Protein AF-A0A124GT13-F1 (afdb_monomer_lite)

Radius of gyration: 16.04 Å; chains: 1; bounding box: 35×46×39 Å

Organism: Penicillium freii (NCBI:txid48697)

Secondary structure (DSSP, 8-state):
-GGGTTS----TT--TTTTS-SGGGS-BHHHHHHHHHHHHHHHHT---SS------HHHHHHHH---TT-SSTTS-SPPTT----EEEEEETTEEEEEE-HHHHHHTT--SSPPPHHHHHHHHHHHHHHHHHTTSSB-

Sequence (138 aa):
MAEFEKQPVDFTLVEPGWHIKQGKWAPAAGRLLERAQLAREWLSQRPEKEIVVVSHGCFLHFLTDDWVNADNLHVTDWANAEVRSFAFVHEDERPVLCETIESRERRGLEPVALTKEQRLKLQQTKLQTWIEWGVILA

Structure (mmCIF, N/CA/C/O backbone):
data_AF-A0A124GT13-F1
#
_entry.id   AF-A0A124GT13-F1
#
loop_
_atom_site.group_PDB
_atom_site.id
_atom_site.type_symbol
_atom_site.label_atom_id
_atom_site.label_alt_id
_atom_site.label_comp_id
_atom_site.label_asym_id
_atom_site.label_entity_id
_atom_site.label_seq_id
_atom_site.pdbx_PDB_ins_code
_atom_site.Cartn_x
_atom_site.Cartn_y
_atom_site.Cartn_z
_atom_site.occupancy
_atom_site.B_iso_or_equiv
_atom_site.auth_seq_id
_atom_site.auth_comp_id
_atom_site.auth_asym_id
_atom_site.auth_atom_id
_atom_site.pdbx_PDB_model_num
ATOM 1 N N . MET A 1 1 ? 4.584 -21.986 -13.231 1.00 60.53 1 MET A N 1
ATOM 2 C CA . MET A 1 1 ? 3.348 -22.003 -12.416 1.00 60.53 1 MET A CA 1
ATOM 3 C C . MET A 1 1 ? 2.939 -23.399 -11.934 1.00 60.53 1 MET A C 1
ATOM 5 O O . MET A 1 1 ? 2.041 -23.477 -11.112 1.00 60.53 1 MET A O 1
ATOM 9 N N . ALA A 1 2 ? 3.620 -24.480 -12.348 1.00 70.75 2 ALA A N 1
ATOM 10 C CA . ALA A 1 2 ? 3.338 -25.846 -11.877 1.00 70.75 2 ALA A CA 1
ATOM 11 C C . ALA A 1 2 ? 3.481 -26.044 -10.349 1.00 70.75 2 ALA A C 1
ATOM 13 O O . ALA A 1 2 ? 2.826 -26.903 -9.775 1.00 70.75 2 ALA A O 1
ATOM 14 N N . GLU A 1 3 ? 4.297 -25.227 -9.674 1.00 79.94 3 GLU A N 1
ATOM 15 C CA . GLU A 1 3 ? 4.538 -25.305 -8.222 1.00 79.94 3 GLU A CA 1
ATOM 16 C C . GLU A 1 3 ? 3.262 -25.167 -7.367 1.00 79.94 3 GLU A C 1
ATOM 18 O O . GLU A 1 3 ? 3.150 -25.796 -6.316 1.00 79.94 3 GLU A O 1
ATOM 23 N N . PHE A 1 4 ? 2.269 -24.407 -7.842 1.00 85.31 4 PHE A N 1
ATOM 24 C CA . 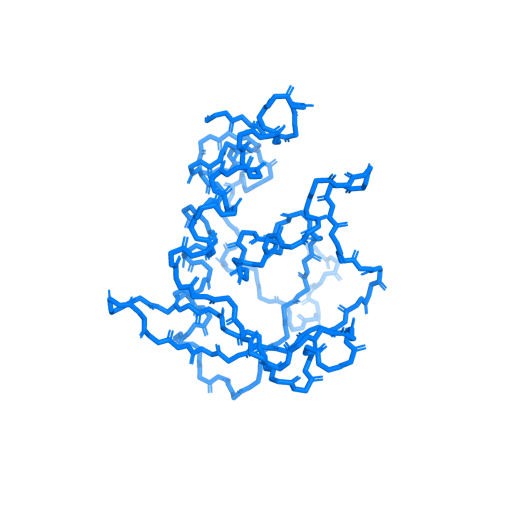PHE A 1 4 ? 1.031 -24.116 -7.108 1.00 85.31 4 PHE A CA 1
ATOM 25 C C . PHE A 1 4 ? -0.205 -24.806 -7.698 1.00 85.31 4 PHE A C 1
ATOM 27 O O . PHE A 1 4 ? -1.316 -24.526 -7.269 1.00 85.31 4 PHE A O 1
ATOM 34 N N . GLU A 1 5 ? -0.039 -25.728 -8.652 1.00 79.25 5 GLU A N 1
ATOM 35 C CA . GLU A 1 5 ? -1.149 -26.338 -9.408 1.00 79.25 5 GLU A CA 1
ATOM 36 C C . GLU A 1 5 ? -2.186 -27.054 -8.520 1.00 79.25 5 GLU A C 1
ATOM 38 O O . GLU A 1 5 ? -3.361 -27.131 -8.864 1.00 79.25 5 GLU A O 1
ATOM 43 N N . LYS A 1 6 ? -1.765 -27.549 -7.349 1.00 88.56 6 LYS A N 1
ATOM 44 C CA . LYS A 1 6 ? -2.633 -28.222 -6.365 1.00 88.56 6 LYS A CA 1
ATOM 45 C C . LYS A 1 6 ? -3.033 -27.336 -5.182 1.00 88.56 6 LYS A C 1
ATOM 47 O O . LYS A 1 6 ? -3.619 -27.834 -4.224 1.00 88.56 6 LYS A O 1
ATOM 52 N N . GLN A 1 7 ? -2.664 -26.060 -5.204 1.00 90.50 7 GLN A N 1
ATOM 53 C CA . GLN A 1 7 ? -2.955 -25.106 -4.139 1.00 90.50 7 GLN A CA 1
ATOM 54 C C . GLN A 1 7 ? -4.086 -24.168 -4.582 1.00 90.50 7 GLN A C 1
ATOM 56 O O . GLN A 1 7 ? -4.234 -23.921 -5.778 1.00 90.50 7 GLN A O 1
ATOM 61 N N . PRO A 1 8 ? -4.887 -23.625 -3.650 1.00 90.50 8 PRO A N 1
ATOM 62 C CA . PRO A 1 8 ? -5.977 -22.706 -3.973 1.00 90.50 8 PRO A CA 1
ATOM 63 C C . PRO A 1 8 ? -5.440 -21.296 -4.286 1.00 90.50 8 PRO A C 1
ATOM 65 O O . PRO A 1 8 ? -5.805 -20.326 -3.629 1.00 90.50 8 PRO A O 1
ATOM 68 N N . VAL A 1 9 ? -4.528 -21.186 -5.256 1.00 89.69 9 VAL A N 1
ATOM 69 C CA . VAL A 1 9 ? -3.929 -19.918 -5.685 1.00 89.69 9 VAL A CA 1
ATOM 70 C C . VAL A 1 9 ? -4.534 -19.512 -7.021 1.00 89.69 9 VAL A C 1
ATOM 72 O O . VAL A 1 9 ? -4.381 -20.207 -8.025 1.00 89.69 9 VAL A O 1
ATOM 75 N N . ASP A 1 10 ? -5.220 -18.374 -7.026 1.00 90.69 10 ASP A N 1
ATOM 76 C CA . ASP A 1 10 ? -5.805 -17.794 -8.228 1.00 90.69 10 ASP A CA 1
ATOM 77 C C . ASP A 1 10 ? -4.810 -16.836 -8.896 1.00 90.69 10 ASP A C 1
ATOM 79 O O . ASP A 1 10 ? -4.386 -15.837 -8.316 1.00 90.69 10 ASP A O 1
ATOM 83 N N . PHE A 1 11 ? -4.441 -17.148 -10.136 1.00 90.06 11 PHE A N 1
ATOM 84 C CA . PHE A 1 11 ? -3.537 -16.340 -10.949 1.00 90.06 11 PHE A CA 1
ATOM 85 C C . PHE A 1 11 ? -4.235 -15.660 -12.131 1.00 90.06 11 PHE A C 1
ATOM 87 O O . PHE A 1 11 ? -3.560 -15.103 -12.994 1.00 90.06 11 PHE A O 1
ATOM 94 N N . THR A 1 12 ? -5.567 -15.696 -12.205 1.00 91.38 12 THR A N 1
ATOM 95 C CA . THR A 1 12 ? -6.340 -15.143 -13.333 1.00 91.38 12 THR A CA 1
ATOM 96 C C . THR A 1 12 ? -6.092 -13.652 -13.568 1.00 91.38 12 THR A C 1
ATOM 98 O O . THR A 1 12 ? -6.201 -13.187 -14.700 1.00 91.38 12 THR A O 1
ATOM 101 N N . LEU A 1 13 ? -5.701 -12.911 -12.527 1.00 90.62 13 LEU A N 1
ATOM 102 C CA . LEU A 1 13 ? -5.368 -11.483 -12.596 1.00 90.62 13 LEU A CA 1
ATOM 103 C C . LEU A 1 13 ? -3.880 -11.202 -12.882 1.00 90.62 13 LEU A C 1
ATOM 105 O O . LEU A 1 13 ? -3.477 -10.043 -12.983 1.00 90.62 13 LEU A O 1
ATOM 109 N N . VAL A 1 14 ? -3.044 -12.237 -13.018 1.00 91.06 14 VAL A N 1
ATOM 110 C CA . VAL A 1 14 ? -1.618 -12.083 -13.333 1.00 91.06 14 VAL A CA 1
ATOM 111 C C . VAL A 1 14 ? -1.438 -11.961 -14.845 1.00 91.06 14 VAL A C 1
ATOM 113 O O . VAL A 1 14 ? -1.295 -12.944 -15.570 1.00 91.06 14 VAL A O 1
ATOM 116 N N . GLU A 1 15 ? -1.438 -10.719 -15.323 1.00 91.44 15 GLU A N 1
ATOM 117 C CA . GLU A 1 15 ? -1.279 -10.388 -16.742 1.00 91.44 15 GLU A CA 1
ATOM 118 C C . GLU A 1 15 ? 0.105 -10.813 -17.291 1.00 91.44 15 GLU A C 1
ATOM 120 O O . GLU A 1 15 ? 1.129 -10.660 -16.609 1.00 91.44 15 GLU A O 1
ATOM 125 N N . PRO A 1 16 ? 0.200 -11.290 -18.548 1.00 93.06 16 PRO A N 1
ATOM 126 C CA . PRO A 1 16 ? 1.488 -11.497 -19.203 1.00 93.06 16 PRO A CA 1
ATOM 127 C C . PRO A 1 16 ? 2.350 -10.228 -19.176 1.00 93.06 16 PRO A C 1
ATOM 129 O O . PRO A 1 16 ? 1.881 -9.127 -19.455 1.00 93.06 16 PRO A O 1
ATOM 132 N N . GLY A 1 17 ? 3.634 -10.380 -18.843 1.00 93.00 17 GLY A N 1
ATOM 133 C CA . GLY A 1 17 ? 4.569 -9.253 -18.776 1.00 93.00 17 GLY A CA 1
ATOM 134 C C . GLY A 1 17 ? 4.473 -8.392 -17.511 1.00 93.00 17 GLY A C 1
ATOM 135 O O . GLY A 1 17 ? 5.175 -7.389 -17.441 1.00 93.00 17 GLY A O 1
ATOM 136 N N . TRP A 1 18 ? 3.697 -8.785 -16.489 1.00 91.81 18 TRP A N 1
ATOM 137 C CA . TRP A 1 18 ? 3.588 -8.054 -15.209 1.00 91.81 18 TRP A CA 1
ATOM 138 C C . TRP A 1 18 ? 4.933 -7.733 -14.529 1.00 91.81 18 TRP A C 1
ATOM 140 O O . TRP A 1 18 ? 5.064 -6.747 -13.808 1.00 91.81 18 TRP A O 1
ATOM 150 N N . HIS A 1 19 ? 5.944 -8.572 -14.760 1.00 91.50 19 HIS A N 1
ATOM 151 C CA . HIS A 1 19 ? 7.285 -8.455 -14.186 1.00 91.50 19 HIS A CA 1
ATOM 152 C C . HIS A 1 19 ? 8.210 -7.521 -14.988 1.00 91.50 19 HIS A C 1
ATOM 154 O O . HIS A 1 19 ? 9.298 -7.175 -14.523 1.00 91.50 19 HIS A O 1
ATOM 160 N N . ILE A 1 20 ? 7.805 -7.107 -16.193 1.00 94.88 20 ILE A N 1
ATOM 161 C CA . ILE A 1 20 ? 8.571 -6.190 -17.037 1.00 94.88 20 ILE A CA 1
ATOM 162 C C . ILE A 1 20 ? 8.305 -4.780 -16.528 1.00 94.88 20 ILE A C 1
ATOM 164 O O . ILE A 1 20 ? 7.211 -4.262 -16.705 1.00 94.88 20 ILE A O 1
ATOM 168 N N . LYS A 1 21 ? 9.305 -4.144 -15.913 1.00 93.44 21 LYS A N 1
ATOM 169 C CA . LYS A 1 21 ? 9.219 -2.825 -15.255 1.00 93.44 21 LYS A CA 1
ATOM 170 C C . LYS A 1 21 ? 9.063 -1.643 -16.235 1.00 93.44 21 LYS A C 1
ATOM 172 O O . LYS A 1 21 ? 9.832 -0.687 -16.192 1.00 93.44 21 LYS A O 1
ATOM 177 N N . GLN A 1 22 ? 8.085 -1.710 -17.133 1.00 94.44 22 GLN A N 1
ATOM 178 C CA . GLN A 1 22 ? 7.773 -0.719 -18.166 1.00 94.44 22 GLN A CA 1
ATOM 179 C C . GLN A 1 22 ? 6.257 -0.481 -18.247 1.00 94.44 22 GLN A C 1
ATOM 181 O O . GLN A 1 22 ? 5.461 -1.279 -17.749 1.00 94.44 22 GLN A O 1
ATOM 186 N N . GLY A 1 23 ? 5.841 0.622 -18.878 1.00 94.25 23 GLY A N 1
ATOM 187 C CA . GLY A 1 23 ? 4.422 0.963 -19.038 1.00 94.25 23 GLY A CA 1
ATOM 188 C C . GLY A 1 23 ? 3.682 1.019 -17.696 1.00 94.25 23 GLY A C 1
ATOM 189 O O . GLY A 1 23 ? 4.140 1.682 -16.766 1.00 94.25 23 GLY A O 1
ATOM 190 N N . LYS A 1 24 ? 2.568 0.280 -17.579 1.00 93.44 24 LYS A N 1
ATOM 191 C CA . LYS A 1 24 ? 1.784 0.116 -16.335 1.00 93.44 24 LYS A CA 1
ATOM 192 C C . LYS A 1 24 ? 2.638 -0.363 -15.155 1.00 93.44 24 LYS A C 1
ATOM 194 O O . LYS A 1 24 ? 2.363 -0.014 -14.013 1.00 93.44 24 LYS A O 1
ATOM 199 N N . TRP A 1 25 ? 3.682 -1.147 -15.415 1.00 94.81 25 TRP A N 1
ATOM 200 C CA . TRP A 1 25 ? 4.514 -1.769 -14.386 1.00 94.81 25 TRP A CA 1
ATOM 201 C C . TRP A 1 25 ? 5.797 -0.989 -14.075 1.00 94.81 25 TRP A C 1
ATOM 203 O O . TRP A 1 25 ? 6.591 -1.432 -13.241 1.00 94.81 25 TRP A O 1
ATOM 213 N N . ALA A 1 26 ? 6.004 0.162 -14.725 1.00 96.31 26 ALA A N 1
ATOM 214 C CA . ALA A 1 26 ? 7.174 1.004 -14.510 1.00 96.31 26 ALA A CA 1
ATOM 215 C C . ALA A 1 26 ? 7.273 1.477 -13.047 1.00 96.31 26 ALA A C 1
ATOM 217 O O . ALA A 1 26 ? 6.250 1.770 -12.422 1.00 96.31 26 ALA A O 1
ATOM 218 N N . PRO A 1 27 ? 8.493 1.612 -12.497 1.00 96.06 27 PRO A N 1
ATOM 219 C CA . PRO A 1 27 ? 8.718 2.116 -11.147 1.00 96.06 27 PRO A CA 1
ATOM 220 C C . PRO A 1 27 ? 8.650 3.653 -11.120 1.00 96.06 27 PRO A C 1
ATOM 222 O O . PRO A 1 27 ? 9.522 4.296 -10.553 1.00 96.06 27 PRO A O 1
ATOM 225 N N . ALA A 1 28 ? 7.653 4.242 -11.781 1.00 97.38 28 ALA A N 1
ATOM 226 C CA . ALA A 1 28 ? 7.429 5.685 -11.827 1.00 97.38 28 ALA A CA 1
ATOM 227 C C . ALA A 1 28 ? 6.374 6.089 -10.796 1.00 97.38 28 ALA A C 1
ATOM 229 O O . ALA A 1 28 ? 5.392 5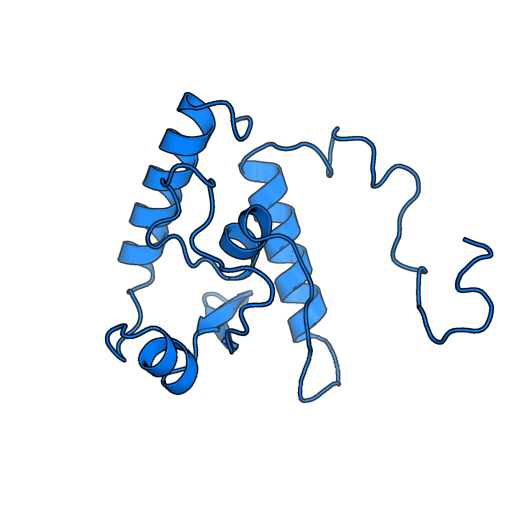.362 -10.622 1.00 97.38 28 ALA A O 1
ATOM 230 N N . ALA A 1 29 ? 6.547 7.239 -10.143 1.00 97.19 29 ALA A N 1
ATOM 231 C CA . ALA A 1 29 ? 5.677 7.717 -9.071 1.00 97.19 29 ALA A CA 1
ATOM 232 C C . ALA A 1 29 ? 4.198 7.697 -9.487 1.00 97.19 29 ALA A C 1
ATOM 234 O O . ALA A 1 29 ? 3.372 7.080 -8.812 1.00 97.19 29 ALA A O 1
ATOM 235 N N . GLY A 1 30 ? 3.879 8.259 -10.659 1.00 97.31 30 GLY A N 1
ATOM 236 C CA . GLY A 1 30 ? 2.513 8.256 -11.191 1.00 97.31 30 GLY A CA 1
ATOM 237 C C . GLY A 1 30 ? 1.940 6.851 -11.416 1.00 97.31 30 GLY A C 1
ATOM 238 O O . GLY A 1 30 ? 0.788 6.592 -11.076 1.00 97.31 30 GLY A O 1
ATOM 239 N N . ARG A 1 31 ? 2.751 5.908 -11.916 1.00 97.56 31 ARG A N 1
ATOM 240 C CA . ARG A 1 31 ? 2.323 4.514 -12.152 1.00 97.56 31 ARG A CA 1
ATOM 241 C C . ARG A 1 31 ? 2.139 3.741 -10.853 1.00 97.56 31 ARG A C 1
ATOM 243 O O . ARG A 1 31 ? 1.214 2.945 -10.732 1.00 97.56 31 ARG A O 1
ATOM 250 N N . LEU A 1 32 ? 2.996 3.980 -9.866 1.00 97.75 32 LEU A N 1
ATOM 251 C CA . LEU A 1 32 ? 2.891 3.379 -8.541 1.00 97.75 32 LEU A CA 1
ATOM 252 C C . LEU A 1 32 ? 1.614 3.835 -7.823 1.00 97.75 32 LEU A C 1
ATOM 254 O O . LEU A 1 32 ? 0.884 2.984 -7.313 1.00 97.75 32 LEU A O 1
ATOM 258 N N . LEU A 1 33 ? 1.312 5.138 -7.861 1.00 97.50 33 LEU A N 1
ATOM 259 C CA . LEU A 1 33 ? 0.076 5.712 -7.320 1.00 97.50 33 LEU A CA 1
ATOM 260 C C . LEU A 1 33 ? -1.173 5.160 -8.025 1.00 97.50 33 LEU A C 1
ATOM 262 O O . LEU A 1 33 ? -2.122 4.754 -7.357 1.00 97.50 33 LEU A O 1
ATOM 266 N N . GLU A 1 34 ? -1.155 5.084 -9.358 1.00 97.25 34 GLU A N 1
ATOM 267 C CA . GLU A 1 34 ? -2.250 4.525 -10.164 1.00 97.25 34 GLU A CA 1
ATOM 268 C C . GLU A 1 34 ? -2.527 3.059 -9.797 1.00 97.25 34 GLU A C 1
ATOM 270 O O . GLU A 1 34 ? -3.665 2.687 -9.512 1.00 97.25 34 GLU A O 1
ATOM 275 N N . ARG A 1 35 ? -1.486 2.221 -9.713 1.00 96.88 35 ARG A N 1
ATOM 276 C CA . ARG A 1 35 ? -1.642 0.813 -9.315 1.00 96.88 35 ARG A CA 1
ATOM 277 C C . ARG A 1 35 ? -2.145 0.656 -7.886 1.00 96.88 35 ARG A C 1
ATOM 279 O O . ARG A 1 35 ? -2.940 -0.240 -7.629 1.00 96.88 35 ARG A O 1
ATOM 286 N N . ALA A 1 36 ? -1.679 1.491 -6.960 1.00 97.81 36 ALA A N 1
ATOM 287 C CA . ALA A 1 36 ? -2.156 1.462 -5.584 1.00 97.81 36 ALA A CA 1
ATOM 288 C C . ALA A 1 36 ? -3.640 1.841 -5.488 1.00 97.81 36 ALA A C 1
ATOM 290 O O . ALA A 1 36 ? -4.381 1.212 -4.736 1.00 97.81 36 ALA A O 1
ATOM 291 N N . GLN A 1 37 ? -4.088 2.809 -6.292 1.00 96.94 37 GLN A N 1
ATOM 292 C CA . GLN A 1 37 ? -5.500 3.166 -6.392 1.00 96.94 37 GLN A CA 1
ATOM 293 C C . GLN A 1 37 ? -6.343 2.010 -6.943 1.00 96.94 37 GLN A C 1
ATOM 295 O O . GLN A 1 37 ? -7.317 1.622 -6.303 1.00 96.94 37 GLN A O 1
ATOM 300 N N . LEU A 1 38 ? -5.928 1.407 -8.062 1.00 96.38 38 LEU A N 1
ATOM 301 C CA . LEU A 1 38 ? -6.612 0.244 -8.641 1.00 96.38 38 LEU A CA 1
ATOM 302 C C . LEU A 1 38 ? -6.675 -0.934 -7.657 1.00 96.38 38 LEU A C 1
ATOM 304 O O . LEU A 1 38 ? -7.688 -1.624 -7.574 1.00 96.38 38 LEU A O 1
ATOM 308 N N . ALA A 1 39 ? -5.608 -1.156 -6.885 1.00 97.06 39 ALA A N 1
ATOM 309 C CA . ALA A 1 39 ? -5.584 -2.186 -5.855 1.00 97.06 39 ALA A CA 1
ATOM 310 C C . ALA A 1 39 ? -6.595 -1.897 -4.734 1.00 97.06 39 ALA A C 1
ATOM 312 O O . ALA A 1 39 ? -7.327 -2.804 -4.346 1.00 97.06 39 ALA A O 1
ATOM 313 N N . ARG A 1 40 ? -6.684 -0.653 -4.240 1.00 97.94 40 ARG A N 1
ATOM 314 C CA . ARG A 1 40 ? -7.697 -0.268 -3.239 1.00 97.94 40 ARG A CA 1
ATOM 315 C C . ARG A 1 40 ? -9.118 -0.447 -3.761 1.00 97.94 40 ARG A C 1
ATOM 317 O O . ARG A 1 40 ? -9.948 -0.978 -3.034 1.00 97.94 40 ARG A O 1
ATOM 324 N N . GLU A 1 41 ? -9.380 -0.055 -5.006 1.00 96.88 41 GLU A N 1
ATOM 325 C CA . GLU A 1 41 ? -10.686 -0.227 -5.658 1.00 96.88 41 GLU A CA 1
ATOM 326 C C . GLU A 1 41 ? -11.072 -1.697 -5.802 1.00 96.88 41 GLU A C 1
ATOM 328 O O . GLU A 1 41 ? -12.199 -2.079 -5.492 1.00 96.88 41 GLU A O 1
ATOM 333 N N . TRP A 1 42 ? -10.133 -2.542 -6.228 1.00 96.88 42 TRP A N 1
ATOM 334 C CA . TRP A 1 42 ? -10.380 -3.975 -6.328 1.00 96.88 42 TRP A CA 1
ATOM 335 C C . TRP A 1 42 ? -10.617 -4.606 -4.951 1.00 96.88 42 TRP A C 1
ATOM 337 O O . TRP A 1 42 ? -11.562 -5.377 -4.784 1.00 96.88 42 TRP A O 1
ATOM 347 N N . LEU A 1 43 ? -9.796 -4.254 -3.954 1.00 97.38 43 LEU A N 1
ATOM 348 C CA . LEU A 1 43 ? -9.921 -4.767 -2.590 1.00 97.38 43 LEU A CA 1
ATOM 349 C C . LEU A 1 43 ? -11.231 -4.321 -1.924 1.00 97.38 43 LEU A C 1
ATOM 351 O O . LEU A 1 43 ? -11.841 -5.117 -1.221 1.00 97.38 43 LEU A O 1
ATOM 355 N N . SER A 1 44 ? -11.704 -3.094 -2.159 1.00 96.56 44 SER A N 1
ATOM 356 C CA . SER A 1 44 ? -12.948 -2.601 -1.550 1.00 96.56 44 SER A CA 1
ATOM 357 C C . SER A 1 44 ? -14.212 -3.251 -2.124 1.00 96.56 44 SER A C 1
ATOM 359 O O . SER A 1 44 ? -15.277 -3.149 -1.525 1.00 96.56 44 SER A O 1
ATOM 361 N N . GLN A 1 45 ? -14.119 -3.889 -3.295 1.00 96.25 45 GLN A N 1
ATOM 362 C CA . GLN A 1 45 ? -15.229 -4.596 -3.951 1.00 96.25 45 GLN A CA 1
ATOM 363 C C . GLN A 1 45 ? -15.306 -6.078 -3.562 1.00 96.25 45 GLN A C 1
ATOM 365 O O . GLN A 1 45 ? -16.196 -6.806 -4.008 1.00 96.25 45 GLN A O 1
ATOM 370 N N . ARG A 1 46 ? -14.354 -6.551 -2.757 1.00 96.75 46 ARG A N 1
ATOM 371 C CA . ARG A 1 46 ? -14.287 -7.935 -2.307 1.00 96.75 46 ARG A CA 1
ATOM 372 C C . ARG A 1 46 ? -15.427 -8.261 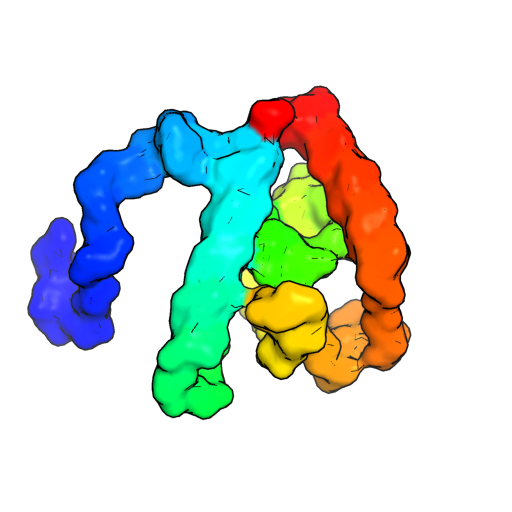-1.332 1.00 96.75 46 ARG A C 1
ATOM 374 O O . ARG A 1 46 ? -15.716 -7.459 -0.449 1.00 96.75 46 ARG A O 1
ATOM 381 N N . PRO A 1 47 ? -16.084 -9.430 -1.460 1.00 96.56 47 PRO A N 1
ATOM 382 C CA . PRO A 1 47 ? -17.118 -9.857 -0.516 1.00 96.56 47 PRO A CA 1
ATOM 383 C C . PRO A 1 47 ? -16.557 -10.319 0.839 1.00 96.56 47 PRO A C 1
ATOM 385 O O . PRO A 1 47 ? -17.321 -10.521 1.785 1.00 96.56 47 PRO A O 1
ATOM 388 N N . GLU A 1 48 ? -15.248 -10.557 0.935 1.00 97.31 48 GLU A N 1
ATOM 389 C CA . GLU A 1 48 ? -14.588 -10.991 2.161 1.00 97.31 48 GLU A CA 1
ATOM 390 C C . GLU A 1 48 ? -14.636 -9.908 3.251 1.00 97.31 48 GLU A C 1
ATOM 392 O O . GLU A 1 48 ? -14.380 -8.735 2.998 1.00 97.31 48 GLU A O 1
ATOM 397 N N . LYS A 1 49 ? -14.928 -10.314 4.495 1.00 95.75 49 LYS A N 1
ATOM 398 C CA . LYS A 1 49 ? -14.971 -9.395 5.649 1.00 95.75 49 LYS A CA 1
ATOM 399 C C . LYS A 1 49 ? -13.588 -8.896 6.066 1.00 95.75 49 LYS A C 1
ATOM 401 O O . LYS A 1 49 ? -13.452 -7.759 6.489 1.00 95.75 49 LYS A O 1
ATOM 406 N N . GLU A 1 50 ? -12.598 -9.777 5.975 1.00 96.94 50 GLU A N 1
ATOM 407 C CA . GLU A 1 50 ? -11.214 -9.545 6.379 1.00 96.94 50 GLU A CA 1
ATOM 408 C C . GLU A 1 50 ? -10.317 -9.996 5.230 1.00 96.94 50 GLU A C 1
ATOM 410 O O . GLU A 1 50 ? -10.479 -11.105 4.712 1.00 96.94 50 GLU A O 1
ATOM 415 N N . ILE A 1 51 ? -9.381 -9.139 4.824 1.00 97.75 51 ILE A N 1
ATOM 416 C CA . ILE A 1 51 ? -8.481 -9.398 3.700 1.00 97.75 51 ILE A CA 1
ATOM 417 C C . ILE A 1 51 ? -7.049 -9.207 4.179 1.00 97.75 51 ILE A C 1
ATOM 419 O O . ILE A 1 51 ? -6.681 -8.140 4.667 1.00 97.75 51 ILE A O 1
ATOM 423 N N . VAL A 1 52 ? -6.223 -10.236 3.999 1.00 97.56 52 VAL A N 1
ATOM 424 C CA . VAL A 1 52 ? -4.789 -10.162 4.287 1.00 97.56 52 VAL A CA 1
ATOM 425 C C . VAL A 1 52 ? -4.045 -9.863 2.994 1.00 97.56 52 VAL A C 1
ATOM 427 O O . VAL A 1 52 ? -4.111 -10.633 2.037 1.00 97.56 52 VAL A O 1
ATOM 430 N N . VAL A 1 53 ? -3.310 -8.754 2.978 1.00 97.62 53 VAL A N 1
ATOM 431 C CA . VAL A 1 53 ? -2.447 -8.368 1.859 1.00 97.62 53 VAL A CA 1
ATOM 432 C C . VAL A 1 53 ? -0.994 -8.556 2.272 1.00 97.62 53 VAL A C 1
ATOM 434 O O . VAL A 1 53 ? -0.525 -7.922 3.213 1.00 97.62 53 VAL A O 1
ATOM 437 N N . VAL A 1 54 ? -0.270 -9.406 1.546 1.00 97.06 54 VAL A N 1
ATOM 438 C CA . VAL A 1 54 ? 1.173 -9.607 1.728 1.00 97.06 54 VAL A CA 1
ATOM 439 C C . VAL A 1 54 ? 1.903 -8.892 0.600 1.00 97.06 54 VAL A C 1
ATOM 441 O O . VAL A 1 54 ? 1.652 -9.154 -0.575 1.00 97.06 54 VAL A O 1
ATOM 444 N N . SER A 1 55 ? 2.785 -7.958 0.947 1.00 96.19 55 SER A N 1
ATOM 445 C CA . SER A 1 55 ? 3.492 -7.122 -0.024 1.00 96.19 55 SER A CA 1
ATOM 446 C C . SER A 1 55 ? 4.835 -6.642 0.533 1.00 96.19 55 SER A C 1
ATOM 448 O O . SER A 1 55 ? 5.206 -6.952 1.663 1.00 96.19 55 SER A O 1
ATOM 450 N N . HIS A 1 56 ? 5.577 -5.885 -0.270 1.00 94.50 56 HIS A N 1
ATOM 451 C CA . HIS A 1 56 ? 6.831 -5.259 0.133 1.00 94.50 56 HIS A CA 1
ATOM 452 C C . HIS A 1 56 ? 6.594 -3.872 0.736 1.00 94.50 56 HIS A C 1
ATOM 454 O O . HIS A 1 56 ? 5.785 -3.100 0.215 1.00 94.50 56 HIS A O 1
ATOM 460 N N . GLY A 1 57 ? 7.373 -3.526 1.765 1.00 94.38 57 GLY A N 1
ATOM 461 C CA . GLY A 1 57 ? 7.264 -2.260 2.500 1.00 94.38 57 GLY A CA 1
ATOM 462 C C . GLY A 1 57 ? 7.235 -1.017 1.607 1.00 94.38 57 GLY A C 1
ATOM 463 O O . GLY A 1 57 ? 6.353 -0.174 1.755 1.00 94.38 57 GLY A O 1
ATOM 464 N N . CYS A 1 58 ? 8.106 -0.941 0.593 1.00 94.06 58 CYS A N 1
ATOM 465 C CA . CYS A 1 58 ? 8.124 0.203 -0.324 1.00 94.06 58 CYS A CA 1
ATOM 466 C C . CYS A 1 58 ? 6.790 0.399 -1.064 1.00 94.06 58 CYS A C 1
ATOM 468 O O . CYS A 1 58 ? 6.352 1.531 -1.234 1.00 94.06 58 CYS A O 1
ATOM 470 N N . PHE A 1 59 ? 6.131 -0.682 -1.506 1.00 96.38 59 PHE A N 1
ATOM 471 C CA . PHE A 1 59 ? 4.837 -0.570 -2.191 1.00 96.38 59 PHE A CA 1
ATOM 472 C C . PHE A 1 59 ? 3.684 -0.341 -1.208 1.00 96.38 59 PHE A C 1
ATOM 474 O O . PHE A 1 59 ? 2.716 0.332 -1.560 1.00 96.38 59 PHE A O 1
ATOM 481 N N . LEU A 1 60 ? 3.793 -0.854 0.022 1.00 97.31 60 LEU A N 1
ATOM 482 C CA . LEU A 1 60 ? 2.783 -0.642 1.059 1.00 97.31 60 LEU A CA 1
ATOM 483 C C . LEU A 1 60 ? 2.562 0.848 1.346 1.00 97.31 60 LEU A C 1
ATOM 485 O O . LEU A 1 60 ? 1.410 1.235 1.484 1.00 97.31 60 LEU A O 1
ATOM 489 N N . HIS A 1 61 ? 3.598 1.694 1.298 1.00 96.94 61 HIS A N 1
ATOM 490 C CA . HIS A 1 61 ? 3.438 3.154 1.415 1.00 96.94 61 HIS A CA 1
ATOM 491 C C . HIS A 1 61 ? 2.469 3.741 0.372 1.00 96.94 61 HIS A C 1
ATOM 493 O O . HIS A 1 61 ? 1.615 4.557 0.707 1.00 96.94 61 HIS A O 1
ATOM 499 N N . PHE A 1 62 ? 2.523 3.277 -0.882 1.00 97.44 62 PHE A N 1
ATOM 500 C CA . PHE A 1 62 ? 1.568 3.702 -1.911 1.00 97.44 62 PHE A CA 1
ATOM 501 C C . PHE A 1 62 ? 0.168 3.132 -1.667 1.00 97.44 62 PHE A C 1
ATOM 503 O O . PHE A 1 62 ? -0.829 3.823 -1.892 1.00 97.44 62 PHE A O 1
ATOM 510 N N . LEU A 1 63 ? 0.083 1.866 -1.242 1.00 97.94 63 LEU A N 1
ATOM 511 C CA . LEU A 1 63 ? -1.186 1.175 -1.015 1.00 97.94 63 LEU A CA 1
ATOM 512 C C . LEU A 1 63 ? -1.966 1.791 0.151 1.00 97.94 63 LEU A C 1
ATOM 514 O O . LEU A 1 63 ? -3.166 2.028 0.011 1.00 97.94 63 LEU A O 1
ATOM 518 N N . THR A 1 64 ? -1.295 2.062 1.268 1.00 96.44 64 THR A N 1
ATOM 519 C CA . THR A 1 64 ? -1.918 2.530 2.512 1.00 96.44 64 THR A CA 1
ATOM 520 C C . THR A 1 64 ? -1.910 4.046 2.666 1.00 96.44 64 THR A C 1
ATOM 522 O O . THR A 1 64 ? -2.548 4.549 3.583 1.00 96.44 64 THR A O 1
ATOM 525 N N . ASP A 1 65 ? -1.190 4.766 1.800 1.00 95.12 65 ASP A N 1
ATOM 526 C CA . ASP A 1 65 ? -0.938 6.211 1.910 1.00 95.12 65 ASP A CA 1
ATOM 527 C C . ASP A 1 65 ? -0.332 6.636 3.266 1.00 95.12 65 ASP A C 1
ATOM 529 O O . ASP A 1 65 ? -0.477 7.772 3.720 1.00 95.12 65 ASP A O 1
ATOM 533 N N . ASP A 1 66 ? 0.369 5.709 3.927 1.00 93.62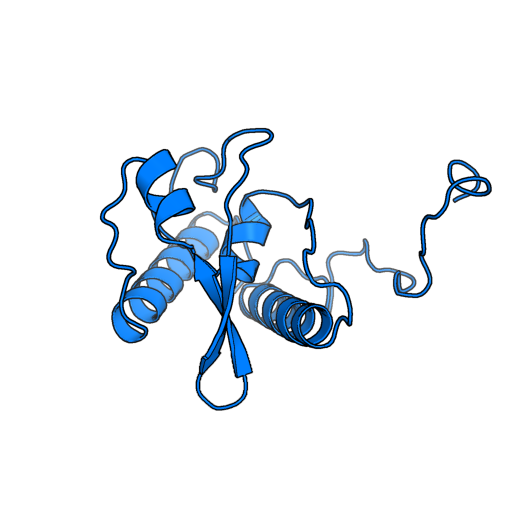 66 ASP A N 1
ATOM 534 C CA . ASP A 1 66 ? 1.152 5.986 5.130 1.00 93.62 66 ASP A CA 1
ATOM 535 C C . ASP A 1 66 ? 2.581 6.295 4.697 1.00 93.62 66 ASP A C 1
ATOM 537 O O . ASP A 1 66 ? 3.300 5.393 4.289 1.00 93.62 66 ASP A O 1
ATOM 541 N N . TRP A 1 67 ? 2.995 7.557 4.772 1.00 93.75 67 TRP A N 1
ATOM 542 C CA . TRP A 1 67 ? 4.332 8.017 4.370 1.00 93.75 67 TRP A CA 1
ATOM 543 C C . TRP A 1 67 ? 5.220 8.399 5.557 1.00 93.75 67 TRP A C 1
ATOM 545 O O . TRP A 1 67 ? 6.293 8.987 5.380 1.00 93.75 67 TRP A O 1
ATOM 555 N N . VAL A 1 68 ? 4.773 8.098 6.779 1.00 88.81 68 VAL A N 1
ATOM 556 C CA . VAL A 1 68 ? 5.542 8.377 7.992 1.00 88.81 68 VAL A CA 1
ATOM 557 C C . VAL A 1 68 ? 6.851 7.583 7.939 1.00 88.81 68 VAL A C 1
ATOM 559 O O . VAL A 1 68 ? 6.851 6.392 7.643 1.00 88.81 68 VAL A O 1
ATOM 562 N N . ASN A 1 69 ? 7.974 8.275 8.162 1.00 87.06 69 ASN A N 1
ATOM 563 C CA . ASN A 1 69 ? 9.339 7.728 8.144 1.00 87.06 69 ASN A CA 1
ATOM 564 C C . ASN A 1 69 ? 9.748 6.977 6.857 1.00 87.06 69 ASN A C 1
ATOM 566 O O . ASN A 1 69 ? 10.681 6.175 6.886 1.00 87.06 69 ASN A O 1
ATOM 570 N N . ALA A 1 70 ? 9.089 7.229 5.721 1.00 87.69 70 ALA A N 1
ATOM 571 C CA . ALA A 1 70 ? 9.387 6.551 4.454 1.00 87.69 70 ALA A CA 1
ATOM 572 C C . ALA A 1 70 ? 10.758 6.933 3.842 1.00 87.69 70 ALA A C 1
ATOM 574 O O . ALA A 1 70 ? 11.244 6.278 2.925 1.00 87.69 70 ALA A O 1
ATOM 575 N N . ASP A 1 71 ? 11.404 7.984 4.336 1.00 84.44 71 ASP A N 1
ATOM 576 C CA . ASP A 1 71 ? 12.720 8.498 3.936 1.00 84.44 71 ASP A CA 1
ATOM 577 C C . ASP A 1 71 ? 13.842 8.017 4.869 1.00 84.44 71 ASP A C 1
ATOM 579 O O . ASP A 1 71 ? 14.663 8.796 5.351 1.00 84.44 71 ASP A O 1
ATOM 583 N N . ASN A 1 72 ? 13.883 6.713 5.130 1.00 87.12 72 ASN A N 1
ATOM 584 C CA . ASN A 1 72 ? 14.964 6.080 5.883 1.00 87.12 72 ASN A CA 1
ATOM 585 C C . ASN A 1 72 ? 15.891 5.251 4.971 1.00 87.12 72 ASN A C 1
ATOM 587 O O . ASN A 1 72 ? 15.615 5.055 3.788 1.00 87.12 72 ASN A O 1
ATOM 591 N N . LEU A 1 73 ? 16.988 4.734 5.536 1.00 80.56 73 LEU A N 1
ATOM 592 C CA . LEU A 1 73 ? 18.001 3.930 4.828 1.00 80.56 73 LEU A CA 1
ATOM 593 C C . LEU A 1 73 ? 17.442 2.674 4.138 1.00 80.56 73 LEU A C 1
ATOM 595 O O . LEU A 1 73 ? 18.038 2.179 3.185 1.00 80.56 73 LEU A O 1
ATOM 599 N N . HIS A 1 74 ? 16.321 2.147 4.623 1.00 84.56 74 HIS A N 1
ATOM 600 C CA . HIS A 1 74 ? 15.648 0.969 4.079 1.00 84.56 74 HIS A CA 1
ATOM 601 C C . HIS A 1 74 ? 14.519 1.326 3.112 1.00 84.56 74 HIS A C 1
ATOM 603 O O . HIS A 1 74 ? 13.913 0.424 2.536 1.00 84.56 74 HIS A O 1
ATOM 609 N N . VAL A 1 75 ? 14.244 2.623 2.913 1.00 88.31 75 VAL A N 1
ATOM 610 C CA . VAL A 1 75 ? 13.200 3.121 2.008 1.00 88.31 75 VAL A CA 1
ATOM 611 C C . VAL A 1 75 ? 11.817 2.562 2.385 1.00 88.31 75 VAL A C 1
ATOM 613 O O . VAL A 1 75 ? 10.925 2.390 1.553 1.00 88.31 75 VAL A O 1
ATOM 616 N N . THR A 1 76 ? 11.646 2.212 3.664 1.00 92.06 76 THR A N 1
ATOM 617 C CA . THR A 1 76 ? 10.370 1.788 4.230 1.00 92.06 76 THR A CA 1
ATOM 618 C C . THR A 1 76 ? 10.381 1.788 5.755 1.00 92.06 76 THR A C 1
ATOM 620 O O . THR A 1 76 ? 11.379 1.423 6.369 1.00 92.06 76 THR A O 1
ATOM 623 N N . ASP A 1 77 ? 9.267 2.181 6.372 1.00 92.38 77 ASP A N 1
ATOM 624 C CA . ASP A 1 77 ? 9.042 2.095 7.829 1.00 92.38 77 ASP A CA 1
ATOM 625 C C . ASP A 1 77 ? 8.443 0.740 8.256 1.00 92.38 77 ASP A C 1
ATOM 627 O O . ASP A 1 77 ? 8.159 0.527 9.428 1.00 92.38 77 ASP A O 1
ATOM 631 N N . TRP A 1 78 ? 8.212 -0.179 7.315 1.00 94.25 78 TRP A N 1
ATOM 632 C CA . TRP A 1 78 ? 7.649 -1.493 7.617 1.00 94.25 78 TRP A CA 1
ATOM 633 C C . TRP A 1 78 ? 8.732 -2.474 8.069 1.00 94.25 78 TRP A C 1
ATOM 635 O O . TRP A 1 78 ? 9.682 -2.744 7.328 1.00 94.25 78 TRP A O 1
ATOM 645 N N . ALA A 1 79 ? 8.570 -3.060 9.255 1.00 93.31 79 ALA A N 1
ATOM 646 C CA . ALA A 1 79 ? 9.434 -4.143 9.715 1.00 93.31 79 ALA A CA 1
ATOM 647 C C . ALA A 1 79 ? 9.124 -5.465 8.981 1.00 93.31 79 ALA A C 1
ATOM 649 O O . ALA A 1 79 ? 8.058 -5.660 8.389 1.00 93.31 79 ALA A O 1
ATOM 650 N N . ASN A 1 80 ? 10.071 -6.407 9.009 1.00 93.56 80 ASN A N 1
ATOM 651 C CA . ASN A 1 80 ? 9.865 -7.727 8.410 1.00 93.56 80 ASN A CA 1
ATOM 652 C C . ASN A 1 80 ? 8.692 -8.445 9.099 1.00 93.56 80 ASN A C 1
ATOM 654 O O . ASN A 1 80 ? 8.681 -8.561 10.323 1.00 93.56 80 ASN A O 1
ATOM 658 N N . ALA A 1 81 ? 7.728 -8.917 8.301 1.00 94.25 81 ALA A N 1
ATOM 659 C CA . ALA A 1 81 ? 6.502 -9.563 8.772 1.00 94.25 81 ALA A CA 1
ATOM 660 C C . ALA A 1 81 ? 5.664 -8.708 9.749 1.00 94.25 81 ALA A C 1
ATOM 662 O O . ALA A 1 81 ? 4.887 -9.249 10.537 1.00 94.25 81 ALA A O 1
ATOM 663 N N . GLU A 1 82 ? 5.799 -7.378 9.697 1.00 95.50 82 GLU A N 1
ATOM 664 C CA . GLU A 1 82 ? 4.945 -6.472 10.463 1.00 95.50 82 GLU A CA 1
ATOM 665 C C . GLU A 1 82 ? 3.490 -6.556 9.988 1.00 95.50 82 GLU A C 1
ATOM 667 O O . GLU A 1 82 ? 3.207 -6.592 8.788 1.00 95.50 82 GLU A O 1
ATOM 672 N N . VAL A 1 83 ? 2.558 -6.540 10.943 1.00 96.12 83 VAL A N 1
ATOM 673 C CA . VAL A 1 83 ? 1.120 -6.513 10.675 1.00 96.12 83 VAL A CA 1
ATOM 674 C C . VAL A 1 83 ? 0.549 -5.172 11.111 1.00 96.12 83 VAL A C 1
ATOM 676 O O . VAL A 1 83 ? 0.567 -4.828 12.295 1.00 96.12 83 VAL A O 1
ATOM 679 N N . ARG A 1 84 ? -0.034 -4.456 10.151 1.00 96.94 84 ARG A N 1
ATOM 680 C CA . ARG A 1 84 ? -0.844 -3.258 10.382 1.00 96.94 84 ARG A CA 1
ATOM 681 C C . ARG A 1 84 ? -2.269 -3.508 9.905 1.00 96.94 84 ARG A C 1
ATOM 683 O O . ARG A 1 84 ? -2.480 -4.249 8.945 1.00 96.94 84 ARG A O 1
ATOM 690 N N . SER A 1 85 ? -3.237 -2.906 10.583 1.00 97.19 85 SER A N 1
ATOM 691 C CA . SER A 1 85 ? -4.666 -3.081 10.296 1.00 97.19 85 SER A CA 1
ATOM 692 C C . SER A 1 85 ? -5.241 -1.788 9.731 1.00 97.19 85 SER A C 1
ATOM 694 O O . SER A 1 85 ? -4.950 -0.710 10.244 1.00 97.19 85 SER A O 1
ATOM 696 N N . PHE A 1 86 ? -6.073 -1.894 8.695 1.00 97.31 86 PHE A N 1
ATOM 697 C CA . PHE A 1 86 ? -6.696 -0.751 8.029 1.00 97.31 86 PHE A CA 1
ATOM 698 C C . PHE A 1 86 ? -8.180 -1.010 7.801 1.00 97.31 86 PHE A C 1
ATOM 700 O O . PHE A 1 86 ? -8.580 -2.139 7.527 1.00 97.31 86 PHE A O 1
ATOM 707 N N . ALA A 1 87 ? -8.976 0.051 7.858 1.00 96.38 87 ALA A N 1
ATOM 708 C CA . ALA A 1 87 ? -10.369 0.054 7.445 1.00 96.38 87 ALA A CA 1
ATOM 709 C C . ALA A 1 87 ? -10.527 0.815 6.124 1.00 96.38 87 ALA A C 1
ATOM 711 O O . ALA A 1 87 ? -9.856 1.827 5.892 1.00 96.38 87 ALA A O 1
ATOM 712 N N . PHE A 1 88 ? -11.443 0.351 5.273 1.00 96.06 88 PHE A N 1
ATOM 713 C CA . PHE A 1 88 ? -11.864 1.115 4.104 1.00 96.06 88 PHE A CA 1
ATOM 714 C C . PHE A 1 88 ? -12.720 2.302 4.528 1.00 96.06 88 PHE A C 1
ATOM 716 O O . PHE A 1 88 ? -13.685 2.164 5.279 1.00 96.06 88 PHE A O 1
ATOM 723 N N . VAL A 1 89 ? -12.388 3.465 3.988 1.00 93.19 89 VAL A N 1
ATOM 724 C CA . VAL A 1 89 ? -13.167 4.698 4.110 1.00 93.19 89 VAL A CA 1
ATOM 725 C C . VAL A 1 89 ? -13.360 5.264 2.708 1.00 93.19 89 VAL A C 1
ATOM 727 O O . VAL A 1 89 ? -12.575 4.959 1.814 1.00 93.19 89 VAL A O 1
ATOM 730 N N . HIS A 1 90 ? -14.404 6.059 2.487 1.00 89.38 90 HIS A N 1
ATOM 731 C CA . HIS A 1 90 ? -14.640 6.687 1.188 1.00 89.38 90 HIS A CA 1
ATOM 732 C C . HIS A 1 90 ? -14.305 8.175 1.271 1.00 89.38 90 HIS A C 1
ATOM 734 O O . HIS A 1 90 ? -14.892 8.904 2.068 1.00 89.38 90 HIS A O 1
ATOM 740 N N . GLU A 1 91 ? -13.361 8.615 0.443 1.00 88.25 91 GLU A N 1
ATOM 741 C CA . GLU A 1 91 ? -13.028 10.024 0.240 1.00 88.25 91 GLU A CA 1
ATOM 742 C C . GLU A 1 91 ? -13.253 10.362 -1.233 1.00 88.25 91 GLU A C 1
ATOM 744 O O . GLU A 1 91 ? -12.668 9.723 -2.104 1.00 88.25 91 GLU A O 1
ATOM 749 N N . ASP A 1 92 ? -14.101 11.353 -1.520 1.00 87.75 92 ASP A N 1
ATOM 750 C CA . ASP A 1 92 ? -14.469 11.751 -2.889 1.00 87.75 92 ASP A CA 1
ATOM 751 C C . ASP A 1 92 ? -14.891 10.554 -3.774 1.00 87.75 92 ASP A C 1
ATOM 753 O O . ASP A 1 92 ? -14.403 10.393 -4.893 1.00 87.75 92 ASP A O 1
ATOM 757 N N . GLU A 1 93 ? -15.761 9.679 -3.251 1.00 87.56 93 GLU A N 1
ATOM 758 C CA . GLU A 1 93 ? -16.232 8.440 -3.907 1.00 87.56 93 GLU A CA 1
ATOM 759 C C . GLU A 1 93 ? -15.141 7.387 -4.184 1.00 87.56 93 GLU A C 1
ATOM 761 O O . GLU A 1 93 ? -15.386 6.395 -4.871 1.00 87.56 93 GLU A O 1
ATOM 766 N N . ARG A 1 94 ? -13.928 7.563 -3.645 1.00 91.50 94 ARG A N 1
ATOM 767 C CA . ARG A 1 94 ? -12.823 6.612 -3.806 1.00 91.50 94 ARG A CA 1
ATOM 768 C C . ARG A 1 94 ? -12.497 5.903 -2.494 1.00 91.50 94 ARG A C 1
ATOM 770 O O . ARG A 1 94 ? -12.428 6.557 -1.450 1.00 91.50 94 ARG A O 1
ATOM 777 N N . PRO A 1 95 ? -12.234 4.585 -2.530 1.00 95.38 95 PRO A N 1
ATOM 778 C CA . PRO A 1 95 ? -11.813 3.853 -1.350 1.00 95.38 95 PRO A CA 1
ATOM 779 C C . PRO A 1 95 ? -10.386 4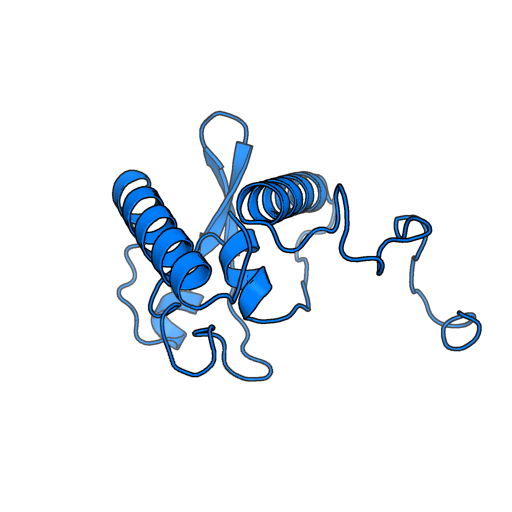.250 -0.963 1.00 95.38 95 PRO A C 1
ATOM 781 O O . PRO A 1 95 ? -9.443 4.157 -1.756 1.00 95.38 95 PRO A O 1
ATOM 784 N N . VAL A 1 96 ? -10.232 4.657 0.290 1.00 95.44 96 VAL A N 1
ATOM 785 C CA . VAL A 1 96 ? -8.955 4.902 0.956 1.00 95.44 96 VAL A CA 1
ATOM 786 C C . VAL A 1 96 ? -8.798 3.937 2.127 1.00 95.44 96 VAL A C 1
ATOM 788 O O . VAL A 1 96 ? -9.783 3.439 2.673 1.00 95.44 96 VAL A O 1
ATOM 791 N N . LEU A 1 97 ? -7.554 3.669 2.514 1.00 96.31 97 LEU A N 1
ATOM 792 C CA . LEU A 1 97 ? -7.239 2.873 3.696 1.00 96.31 97 LEU A CA 1
ATOM 793 C C . LEU A 1 97 ? -6.899 3.816 4.848 1.00 96.31 97 LEU A C 1
ATOM 795 O O . LEU A 1 97 ? -5.994 4.638 4.733 1.00 96.31 97 LEU A O 1
ATOM 799 N N . CYS A 1 98 ? -7.619 3.694 5.957 1.00 95.19 98 CYS A N 1
ATOM 800 C CA . CYS A 1 98 ? -7.297 4.388 7.198 1.00 95.19 98 CYS A CA 1
ATOM 801 C C . CYS A 1 98 ? -6.797 3.364 8.213 1.00 95.19 98 CYS A C 1
ATOM 803 O O . CYS A 1 98 ? -7.481 2.377 8.480 1.00 95.19 98 CYS A O 1
ATOM 805 N N . GLU A 1 99 ? -5.591 3.568 8.741 1.00 96.06 99 GLU A N 1
ATOM 806 C CA . GLU A 1 99 ? -5.029 2.677 9.755 1.00 96.06 99 GLU A CA 1
ATOM 807 C C . GLU A 1 99 ? -5.904 2.701 11.013 1.00 96.06 99 GLU A C 1
ATOM 809 O O . GLU A 1 99 ? -6.312 3.773 11.467 1.00 96.06 99 GLU A O 1
ATOM 814 N N . THR A 1 100 ? -6.203 1.530 11.579 1.00 95.62 100 THR A N 1
ATOM 815 C CA . THR A 1 100 ? -7.036 1.462 12.784 1.00 95.62 100 THR A CA 1
ATOM 816 C C . THR A 1 100 ? -6.285 1.994 14.001 1.00 95.62 100 THR A C 1
ATOM 818 O O . THR A 1 100 ? -5.053 1.939 14.068 1.00 95.62 100 THR A O 1
ATOM 821 N N . ILE A 1 101 ? -7.031 2.479 14.995 1.00 95.06 101 ILE A N 1
ATOM 822 C CA . ILE A 1 101 ? -6.463 3.012 16.240 1.00 95.06 101 ILE A CA 1
ATOM 823 C C . ILE A 1 101 ? -5.579 1.959 16.918 1.00 95.06 101 ILE A C 1
ATOM 825 O O . ILE A 1 101 ? -4.442 2.250 17.274 1.00 95.06 101 ILE A O 1
ATOM 829 N N . GLU A 1 102 ? -6.041 0.711 16.991 1.00 95.31 102 GLU A N 1
ATOM 830 C CA . GLU A 1 102 ? -5.314 -0.387 17.629 1.00 95.31 102 GLU A CA 1
ATOM 831 C C . GLU A 1 102 ? -3.993 -0.691 16.909 1.00 95.31 102 GLU A C 1
ATOM 833 O O . GLU A 1 102 ? -3.013 -1.083 17.541 1.00 95.31 102 GLU A O 1
ATOM 838 N N . SER A 1 103 ? -3.947 -0.541 15.580 1.00 95.38 103 SER A N 1
ATOM 839 C CA . SER A 1 103 ? -2.709 -0.692 14.804 1.00 95.38 103 SER A CA 1
ATOM 840 C C . SER A 1 103 ? -1.712 0.422 15.117 1.00 95.38 103 SER A C 1
ATOM 842 O O . SER A 1 103 ? -0.533 0.147 15.342 1.00 95.38 103 SER A O 1
ATOM 844 N N . ARG A 1 104 ? -2.191 1.666 15.215 1.00 93.75 104 ARG A N 1
ATOM 845 C CA . ARG A 1 104 ? -1.367 2.837 15.549 1.00 93.75 104 ARG A CA 1
ATOM 846 C C . ARG A 1 104 ? -0.798 2.750 16.961 1.00 93.75 104 ARG A C 1
ATOM 848 O O . ARG A 1 104 ? 0.400 2.955 17.147 1.00 93.75 104 ARG A O 1
ATOM 855 N N . GLU A 1 105 ? -1.624 2.366 17.930 1.00 93.38 105 GLU A N 1
ATOM 856 C CA . GLU A 1 105 ? -1.212 2.172 19.322 1.00 93.38 105 GLU A CA 1
ATOM 857 C C . GLU A 1 105 ? -0.124 1.097 19.446 1.00 93.38 105 GLU A C 1
ATOM 859 O O . GLU A 1 105 ? 0.880 1.316 20.125 1.00 93.38 105 GLU A O 1
ATOM 864 N N . ARG A 1 106 ? -0.249 -0.032 18.727 1.00 92.62 106 ARG A N 1
ATOM 865 C CA . ARG A 1 106 ? 0.794 -1.080 18.692 1.00 92.62 106 ARG A CA 1
ATOM 866 C C . ARG A 1 106 ? 2.136 -0.577 18.156 1.00 92.62 106 ARG A C 1
ATOM 868 O O . ARG A 1 106 ? 3.173 -1.109 18.544 1.00 92.62 106 ARG A O 1
ATOM 875 N N . ARG A 1 107 ? 2.121 0.432 17.283 1.00 89.88 107 ARG A N 1
ATOM 876 C CA . ARG A 1 107 ? 3.319 1.086 16.732 1.00 89.88 107 ARG A CA 1
ATOM 877 C C . ARG A 1 107 ? 3.835 2.238 17.602 1.00 89.88 107 ARG A C 1
ATOM 879 O O . ARG A 1 107 ? 4.843 2.844 17.253 1.00 89.88 107 ARG A O 1
ATOM 886 N N . GLY A 1 108 ? 3.162 2.559 18.710 1.00 89.50 108 GLY A N 1
ATOM 887 C CA . GLY A 1 108 ? 3.503 3.701 19.562 1.00 89.50 108 GLY A CA 1
ATOM 888 C C . GLY A 1 108 ? 3.199 5.060 18.923 1.00 89.50 108 GLY A C 1
ATOM 889 O O . GLY A 1 108 ? 3.850 6.047 19.258 1.00 89.50 108 GLY A O 1
ATOM 890 N N . LEU A 1 109 ? 2.251 5.113 17.983 1.00 87.19 109 LEU A N 1
ATOM 891 C CA . LEU A 1 109 ? 1.792 6.348 17.348 1.00 87.19 109 LEU A CA 1
ATOM 892 C C . LEU A 1 109 ? 0.551 6.906 18.051 1.00 87.19 109 LEU A C 1
ATOM 894 O O . LEU A 1 109 ? -0.238 6.166 18.636 1.00 87.19 109 LEU A O 1
ATOM 898 N N . GLU A 1 110 ? 0.344 8.216 17.917 1.00 84.75 110 GLU A N 1
ATOM 899 C CA . GLU A 1 110 ? -0.878 8.876 18.380 1.00 84.75 110 GLU A CA 1
ATOM 900 C C . GLU A 1 110 ? -2.131 8.265 17.714 1.00 84.75 110 GLU A C 1
ATOM 902 O O . GLU A 1 110 ? -2.124 8.058 16.490 1.00 84.75 110 GLU A O 1
ATOM 907 N N . PRO A 1 111 ? -3.235 8.042 18.460 1.00 80.94 111 PRO A N 1
ATOM 908 C CA . PRO A 1 111 ? -4.476 7.467 17.926 1.00 80.94 111 PRO A CA 1
ATOM 909 C C . PRO A 1 111 ? -5.065 8.252 16.751 1.00 80.94 111 PRO A C 1
ATOM 911 O O . PRO A 1 111 ? -5.711 7.689 15.869 1.00 80.94 111 PRO A O 1
ATOM 914 N N . VAL A 1 112 ? -4.832 9.565 16.725 1.00 84.62 112 VAL A N 1
ATOM 915 C CA . VAL A 1 112 ? -5.342 10.455 15.683 1.00 84.62 112 VAL A CA 1
ATOM 916 C C . VAL A 1 112 ? -4.485 10.319 14.424 1.00 84.62 112 VAL A C 1
ATOM 918 O O . VAL A 1 112 ? -3.279 10.570 14.437 1.00 84.62 112 VAL A O 1
ATOM 921 N N . ALA A 1 113 ? -5.120 9.915 13.324 1.00 85.00 113 ALA A N 1
ATOM 922 C CA . ALA A 1 113 ? -4.494 9.870 12.008 1.00 85.00 113 ALA A CA 1
ATOM 923 C C . ALA A 1 113 ? -4.271 11.282 11.433 1.00 85.00 113 ALA A C 1
ATOM 925 O O . ALA A 1 113 ? -4.955 12.241 11.794 1.00 85.00 113 ALA A O 1
ATOM 926 N N . LEU A 1 114 ? -3.319 11.401 10.503 1.00 89.50 114 LEU A N 1
ATOM 927 C CA . LEU A 1 114 ? -3.071 12.644 9.770 1.00 89.50 114 LEU A CA 1
ATOM 928 C C . LEU A 1 114 ? -4.295 13.046 8.935 1.00 89.50 114 LEU A C 1
ATOM 930 O O . LEU A 1 114 ? -4.981 12.195 8.366 1.00 89.50 114 LEU A O 1
ATOM 934 N N . THR A 1 115 ? -4.527 14.351 8.798 1.00 91.44 115 THR A N 1
ATOM 935 C CA . THR A 1 115 ? -5.561 14.869 7.893 1.00 91.44 115 THR A CA 1
ATOM 936 C C . THR A 1 115 ? -5.193 14.605 6.431 1.00 91.44 115 THR A C 1
ATOM 938 O O . THR A 1 115 ? -4.022 14.428 6.089 1.00 91.44 115 THR A O 1
ATOM 941 N N . LYS A 1 116 ? -6.181 14.648 5.528 1.00 90.81 116 LYS A N 1
ATOM 942 C CA . LYS A 1 116 ? -5.960 14.500 4.078 1.00 90.81 116 LYS A CA 1
ATOM 943 C C . LYS A 1 116 ? -4.893 15.460 3.536 1.00 90.81 116 LYS A C 1
ATOM 945 O O . LYS A 1 116 ? -4.034 15.046 2.765 1.00 90.81 116 LYS A O 1
ATOM 950 N N . GLU A 1 117 ? -4.919 16.720 3.968 1.00 93.38 117 GLU A N 1
ATOM 951 C CA . GLU A 1 117 ? -3.934 17.731 3.564 1.00 93.38 117 GLU A CA 1
ATOM 952 C C . GLU A 1 117 ? -2.525 17.388 4.070 1.00 93.38 117 GLU A C 1
ATOM 954 O O . GLU A 1 117 ? -1.554 17.461 3.315 1.00 93.38 117 GLU A O 1
ATOM 959 N N . GLN A 1 118 ? -2.411 16.953 5.329 1.00 93.94 118 GLN A N 1
ATOM 960 C CA . GLN A 1 118 ? -1.138 16.528 5.911 1.00 93.94 118 GLN A CA 1
ATOM 961 C C . GLN A 1 118 ? -0.570 15.298 5.193 1.00 93.94 118 GLN A C 1
ATOM 963 O O . GLN A 1 118 ? 0.617 15.293 4.862 1.00 93.94 118 GLN A O 1
ATOM 968 N N . ARG A 1 119 ? -1.407 14.288 4.906 1.00 93.69 119 ARG A N 1
ATOM 969 C CA . ARG A 1 119 ? -1.011 13.101 4.130 1.00 93.69 119 ARG A CA 1
ATOM 970 C C . ARG A 1 119 ? -0.534 13.482 2.735 1.00 93.69 119 ARG A C 1
ATOM 972 O O . ARG A 1 119 ? 0.550 13.064 2.346 1.00 93.69 119 ARG A O 1
ATOM 979 N N . LEU A 1 120 ? -1.275 14.335 2.022 1.00 94.62 120 LEU A N 1
ATOM 980 C CA . LEU A 1 120 ? -0.910 14.779 0.674 1.00 94.62 120 LEU A CA 1
ATOM 981 C C . LEU A 1 120 ? 0.438 15.509 0.658 1.00 94.62 120 LEU A C 1
ATOM 983 O O . LEU A 1 120 ? 1.299 15.209 -0.168 1.00 94.62 120 LEU A O 1
ATOM 987 N N . LYS A 1 121 ? 0.650 16.441 1.593 1.00 96.44 121 LYS A N 1
ATOM 988 C CA . LYS A 1 121 ? 1.920 17.167 1.711 1.00 96.44 121 LYS A CA 1
ATOM 989 C C . LYS A 1 121 ? 3.086 16.223 2.011 1.00 96.44 121 LYS A C 1
ATOM 991 O O . LYS A 1 121 ? 4.170 16.371 1.437 1.00 96.44 121 LYS A O 1
ATOM 996 N N . LEU A 1 122 ? 2.868 15.260 2.910 1.00 95.56 122 LEU A N 1
ATOM 997 C CA . LEU A 1 122 ? 3.870 14.262 3.266 1.00 95.56 122 LEU A CA 1
ATOM 998 C C . LEU A 1 122 ? 4.193 13.369 2.064 1.00 95.56 122 LEU A C 1
ATOM 1000 O O . LEU A 1 122 ? 5.361 13.266 1.705 1.00 95.56 122 LEU A O 1
ATOM 1004 N N . GLN A 1 123 ? 3.176 12.821 1.394 1.00 96.38 123 GLN A N 1
ATOM 1005 C CA . GLN A 1 123 ? 3.312 12.031 0.170 1.00 96.38 123 GLN A CA 1
ATOM 1006 C C . GLN A 1 123 ? 4.149 12.777 -0.875 1.00 96.38 123 GLN A C 1
ATOM 1008 O O . GLN A 1 123 ? 5.155 12.249 -1.337 1.00 96.38 123 GLN A O 1
ATOM 1013 N N . GLN A 1 124 ? 3.792 14.021 -1.211 1.00 96.81 124 GLN A N 1
ATOM 1014 C CA . GLN A 1 124 ? 4.519 14.817 -2.209 1.00 96.81 124 GLN A CA 1
ATOM 1015 C C . GLN A 1 124 ? 5.995 14.990 -1.847 1.00 96.81 124 GLN A C 1
ATOM 1017 O O . GLN A 1 124 ? 6.869 14.814 -2.694 1.00 96.81 124 GLN A O 1
ATOM 1022 N N . THR A 1 125 ? 6.272 15.283 -0.575 1.00 97.00 125 THR A N 1
ATOM 1023 C CA . THR A 1 125 ? 7.641 15.460 -0.086 1.00 97.00 125 THR A CA 1
ATOM 1024 C C . THR A 1 125 ? 8.429 14.152 -0.189 1.00 97.00 125 THR A C 1
ATOM 1026 O O . THR A 1 125 ? 9.543 14.156 -0.702 1.00 97.00 125 THR A O 1
ATOM 1029 N N . LYS A 1 126 ? 7.853 13.018 0.237 1.00 96.00 126 LYS A N 1
ATOM 1030 C CA . LYS A 1 126 ? 8.541 11.718 0.189 1.00 96.00 126 LYS A CA 1
ATOM 1031 C C . LYS A 1 126 ? 8.740 11.211 -1.235 1.00 96.00 126 LYS A C 1
ATOM 1033 O O . LYS A 1 126 ? 9.813 10.697 -1.532 1.00 96.00 126 LYS A O 1
ATOM 1038 N N . LEU A 1 127 ? 7.766 11.406 -2.127 1.00 96.75 127 LEU A N 1
ATOM 1039 C CA . LEU A 1 127 ? 7.917 11.076 -3.546 1.00 96.75 127 LEU A CA 1
ATOM 1040 C C . LEU A 1 127 ? 9.062 11.868 -4.178 1.00 96.75 127 LEU A C 1
ATOM 1042 O O . LEU A 1 127 ? 9.890 11.277 -4.864 1.00 96.75 127 LEU A O 1
ATOM 1046 N N . GLN A 1 128 ? 9.154 13.171 -3.897 1.00 96.94 128 GLN A N 1
ATOM 1047 C CA . GLN A 1 128 ? 10.252 14.003 -4.382 1.00 96.94 128 GLN A CA 1
ATOM 1048 C C . GLN A 1 128 ? 11.609 13.492 -3.874 1.00 96.94 128 GLN A C 1
ATOM 1050 O O . GLN A 1 128 ? 12.519 13.277 -4.672 1.00 96.94 128 GLN A O 1
ATOM 1055 N N . THR A 1 129 ? 11.727 13.203 -2.574 1.00 96.25 129 THR A N 1
ATOM 1056 C CA . THR A 1 129 ? 12.945 12.617 -1.991 1.00 96.25 129 THR A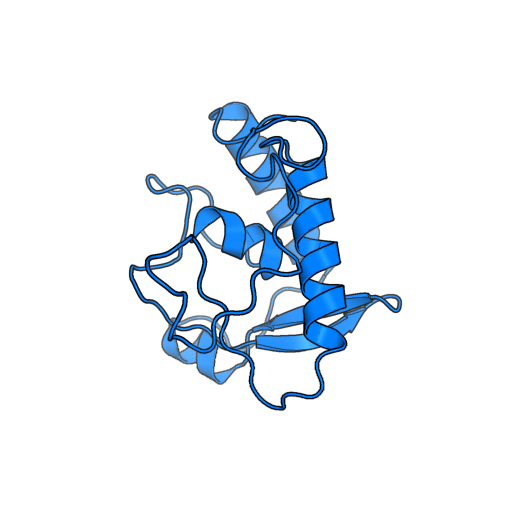 CA 1
ATOM 1057 C C . THR A 1 129 ? 13.309 11.279 -2.641 1.00 96.25 129 THR A C 1
ATOM 1059 O O . THR A 1 129 ? 14.466 11.045 -2.976 1.00 96.25 129 THR A O 1
ATOM 1062 N N . TRP A 1 130 ? 12.336 10.395 -2.866 1.00 96.69 130 TRP A N 1
ATOM 1063 C CA . TRP A 1 130 ? 12.576 9.091 -3.490 1.00 96.69 130 TRP A CA 1
ATOM 1064 C C . TRP A 1 130 ? 12.990 9.199 -4.962 1.00 96.69 130 TRP A C 1
ATOM 1066 O O . TRP A 1 130 ? 13.788 8.379 -5.421 1.00 96.69 130 TRP A O 1
ATOM 1076 N N . ILE A 1 131 ? 12.488 10.199 -5.693 1.00 96.88 131 ILE A N 1
ATOM 1077 C CA . ILE A 1 131 ? 12.941 10.517 -7.055 1.00 96.88 131 ILE A CA 1
ATOM 1078 C C . ILE A 1 131 ? 14.395 10.999 -7.025 1.00 96.88 131 ILE A C 1
ATOM 1080 O O . ILE A 1 131 ? 15.223 10.500 -7.785 1.00 96.88 131 ILE A O 1
ATOM 1084 N N . GLU A 1 132 ? 14.732 11.918 -6.118 1.00 96.75 132 GLU A N 1
ATOM 1085 C CA . GLU A 1 132 ? 16.096 12.441 -5.956 1.00 96.75 132 GLU A CA 1
ATOM 1086 C C . GLU A 1 132 ? 17.103 11.350 -5.573 1.00 96.75 132 GLU A C 1
ATOM 1088 O O . GLU A 1 132 ? 18.242 11.361 -6.036 1.00 96.75 132 GLU A O 1
ATOM 1093 N N . TRP A 1 133 ? 16.680 10.374 -4.768 1.00 95.06 133 TRP A N 1
ATOM 1094 C CA . TRP A 1 133 ? 17.495 9.217 -4.389 1.00 95.06 133 TRP A CA 1
ATOM 1095 C C . TRP A 1 133 ? 17.554 8.125 -5.466 1.00 95.06 133 TRP A C 1
ATOM 1097 O O . TRP A 1 133 ? 18.290 7.152 -5.308 1.00 95.06 133 TRP A O 1
ATOM 1107 N N . GLY A 1 134 ? 16.781 8.250 -6.549 1.00 95.25 134 GLY A N 1
ATOM 1108 C CA . GLY A 1 134 ? 16.710 7.249 -7.615 1.00 95.25 134 GLY A CA 1
ATOM 1109 C C . GLY A 1 134 ? 15.999 5.950 -7.218 1.00 95.25 134 GLY A C 1
ATOM 1110 O O . GLY A 1 134 ? 16.177 4.928 -7.880 1.00 95.25 134 GLY A O 1
ATOM 1111 N N . VAL A 1 135 ? 15.192 5.968 -6.153 1.00 94.25 135 VAL A N 1
ATOM 1112 C CA . VAL A 1 135 ? 14.357 4.827 -5.737 1.00 94.25 135 VAL A CA 1
ATOM 1113 C C . VAL A 1 135 ? 13.244 4.584 -6.758 1.00 94.25 135 VAL A C 1
ATOM 1115 O O . VAL A 1 135 ? 12.948 3.441 -7.112 1.00 94.25 135 VAL A O 1
ATOM 1118 N N . ILE A 1 136 ? 12.619 5.669 -7.218 1.00 96.12 136 ILE A N 1
ATOM 1119 C CA . ILE A 1 136 ? 11.546 5.669 -8.215 1.00 96.12 136 ILE A CA 1
ATOM 1120 C C . ILE A 1 136 ? 11.835 6.715 -9.291 1.00 96.12 136 ILE A C 1
ATOM 1122 O O . ILE A 1 136 ? 12.616 7.641 -9.090 1.00 96.12 136 ILE A O 1
ATOM 1126 N N . LEU A 1 137 ? 11.192 6.563 -10.443 1.00 96.81 137 LEU A N 1
ATOM 1127 C CA . LEU A 1 137 ? 11.204 7.549 -11.519 1.00 96.81 137 LEU A CA 1
ATOM 1128 C C . LEU A 1 137 ? 10.112 8.600 -11.277 1.00 96.81 137 LEU A C 1
ATOM 1130 O O . LEU A 1 137 ? 9.116 8.311 -10.607 1.00 96.81 137 LEU A O 1
ATOM 1134 N N . ALA A 1 138 ? 10.292 9.791 -11.848 1.00 92.81 138 ALA A N 1
ATOM 1135 C CA . ALA A 1 138 ? 9.247 10.814 -11.903 1.00 92.81 138 ALA A CA 1
ATOM 1136 C C . ALA A 1 138 ? 8.015 10.327 -12.688 1.00 92.81 138 ALA A C 1
ATOM 1138 O O . ALA A 1 138 ? 8.200 9.629 -13.714 1.00 92.81 138 ALA A O 1
#

pLDDT: mean 93.13, std 5.36, range [60.53, 97.94]

InterPro domains:
  IPR013078 Histidine phosphatase superfamily, clade-1 [PF00300] (31-92)
  IPR029033 Histidine phosphatase superfamily [G3DSA:3.40.50.1240] (3-107)
  IPR029033 Histidine phosphatase superfamily [SSF53254] (28-93)

Foldseek 3Di:
DVVCPVPPDDCVVVDPCCVVCDDLNPLAPVSLLVVLQVVQVVVVPDPDPDDDDDDDQQSVCSNQLDLVPCPDPVNGPDDDVDDWDWDWDADPNGTHTDTQLVRCVVVVHDSDDDDPVRSVVSSVVSSVSCCVVVVGPD